Protein AF-A0A7H8PIR0-F1 (afdb_monomer_lite)

Radius of gyration: 50.1 Å; chains: 1; bounding box: 94×34×144 Å

Foldseek 3Di:
DDPVVVVVVVVVVVVVVVPDPQAFDWDDDPNDTDGHGDPVNVVVVVVCVVVCVCVVVVVVVVVVVVVVVVVVVVVVVVVVVVVVVVVVVVVVVVVVVVVVVVVVVVVVVVVVVVVVVVVVVVVVVVVVVVVVVCVVVVD

Secondary structure (DSSP, 8-state):
--HHHHHHHHHHHHHHGGGS--PPEEEEETTEEEEEPPHHHHHHHHHHHHTTTTHHHHHHHHHHHHHHHHHHHHHHHHHHHHHHHHHHHHHHHHHHHHHHHHHHHHHHHHHHHHHHHHHHHHHHHHHHHHHHHHHHHT-

Structure (mmCIF, N/CA/C/O backbone):
data_AF-A0A7H8PIR0-F1
#
_entry.id   AF-A0A7H8PIR0-F1
#
loop_
_atom_site.group_PDB
_atom_site.id
_atom_site.type_symbol
_atom_site.label_atom_id
_atom_site.label_alt_id
_atom_site.label_comp_id
_atom_site.label_asym_id
_atom_site.label_entity_id
_atom_site.label_seq_id
_atom_site.pdbx_PDB_ins_code
_atom_site.Cartn_x
_atom_site.Cartn_y
_atom_site.Cartn_z
_atom_site.occupancy
_atom_site.B_iso_or_equiv
_atom_site.auth_seq_id
_atom_site.auth_comp_id
_atom_site.auth_asym_id
_atom_site.auth_atom_id
_atom_site.pdbx_PDB_model_num
ATOM 1 N N . MET A 1 1 ? 44.779 31.344 -69.449 1.00 53.97 1 MET A N 1
ATOM 2 C CA . MET A 1 1 ? 44.069 30.361 -68.597 1.00 53.97 1 MET A CA 1
ATOM 3 C C . MET A 1 1 ? 43.382 29.351 -69.498 1.00 53.97 1 MET A C 1
ATOM 5 O O . MET A 1 1 ? 42.507 29.728 -70.268 1.00 53.97 1 MET A O 1
ATOM 9 N N . ASN A 1 2 ? 43.853 28.105 -69.486 1.00 63.38 2 ASN A N 1
ATOM 10 C CA . ASN A 1 2 ? 43.449 27.078 -70.448 1.00 63.38 2 ASN A CA 1
ATOM 11 C C . ASN A 1 2 ? 41.979 26.691 -70.249 1.00 63.38 2 ASN A C 1
ATOM 13 O O . ASN A 1 2 ? 41.551 26.473 -69.118 1.00 63.38 2 ASN A O 1
ATOM 17 N N . ARG A 1 3 ? 41.224 26.556 -71.348 1.00 68.88 3 ARG A N 1
ATOM 18 C CA . ARG A 1 3 ? 39.796 26.169 -71.351 1.00 68.88 3 ARG A CA 1
ATOM 19 C C . ARG A 1 3 ? 39.511 24.899 -70.530 1.00 68.88 3 ARG A C 1
ATOM 21 O O . ARG A 1 3 ? 38.439 24.776 -69.952 1.00 68.88 3 ARG A O 1
ATOM 28 N N . LEU A 1 4 ? 40.498 24.009 -70.415 1.00 76.06 4 LEU A N 1
ATOM 29 C CA . LEU A 1 4 ? 40.454 22.801 -69.585 1.00 76.06 4 LEU A CA 1
ATOM 30 C C . LEU A 1 4 ? 40.346 23.086 -68.080 1.00 76.06 4 LEU A C 1
ATOM 32 O O . LEU A 1 4 ? 39.629 22.380 -67.382 1.00 76.06 4 LEU A O 1
ATOM 36 N N . VAL A 1 5 ? 41.006 24.133 -67.579 1.00 78.50 5 VAL A N 1
ATOM 37 C CA . VAL A 1 5 ? 40.944 24.513 -66.156 1.00 78.50 5 VAL A CA 1
ATOM 38 C C . VAL A 1 5 ? 39.564 25.078 -65.822 1.00 78.50 5 VAL A C 1
ATOM 40 O O . VAL A 1 5 ? 38.997 24.742 -64.789 1.00 78.50 5 VAL A O 1
ATOM 43 N N . LEU A 1 6 ? 38.983 25.868 -66.731 1.00 77.75 6 LEU A N 1
ATOM 44 C CA . LEU A 1 6 ? 37.622 26.383 -66.576 1.00 77.75 6 LEU A CA 1
ATOM 45 C C . LEU A 1 6 ? 36.587 25.244 -66.585 1.00 77.75 6 LEU A C 1
ATOM 47 O O . LEU A 1 6 ? 35.684 25.240 -65.756 1.00 77.75 6 LEU A O 1
ATOM 51 N N . LEU A 1 7 ? 36.756 24.256 -67.474 1.00 76.56 7 LEU A N 1
ATOM 52 C CA . LEU A 1 7 ? 35.899 23.068 -67.542 1.00 76.56 7 LEU A CA 1
ATOM 53 C C . LEU A 1 7 ? 36.004 22.211 -66.269 1.00 76.56 7 LEU A C 1
ATOM 55 O O . LEU A 1 7 ? 34.987 21.762 -65.751 1.00 76.56 7 LEU A O 1
ATOM 59 N N . MET A 1 8 ? 37.217 22.021 -65.737 1.00 75.56 8 MET A N 1
ATOM 60 C CA . MET A 1 8 ? 37.439 21.307 -64.474 1.00 75.56 8 MET A CA 1
ATOM 61 C C . MET A 1 8 ? 36.767 22.009 -63.293 1.00 75.56 8 MET A C 1
ATOM 63 O O . MET A 1 8 ? 36.128 21.344 -62.486 1.00 75.56 8 MET A O 1
ATOM 67 N N . ILE A 1 9 ? 36.860 23.338 -63.205 1.00 76.12 9 ILE A N 1
ATOM 68 C CA . ILE A 1 9 ? 36.204 24.103 -62.137 1.00 76.12 9 ILE A CA 1
ATOM 69 C C . ILE A 1 9 ? 34.676 23.986 -62.253 1.00 76.12 9 ILE A C 1
ATOM 71 O O . ILE A 1 9 ? 34.021 23.734 -61.248 1.00 76.12 9 ILE A O 1
ATOM 75 N N . LEU A 1 10 ? 34.119 24.079 -63.467 1.00 72.06 10 LEU A N 1
ATOM 76 C CA . LEU A 1 10 ? 32.682 23.900 -63.732 1.00 72.06 10 LEU A CA 1
ATOM 77 C C . LEU A 1 10 ? 32.178 22.491 -63.388 1.00 72.06 10 LEU A C 1
ATOM 79 O O . LEU A 1 10 ? 31.084 22.332 -62.848 1.00 72.06 10 LEU A O 1
ATOM 83 N N . LEU A 1 11 ? 32.976 21.461 -63.670 1.00 67.38 11 LEU A N 1
ATOM 84 C CA . LEU A 1 11 ? 32.663 20.091 -63.267 1.00 67.38 11 LEU A CA 1
ATOM 85 C C . LEU A 1 11 ? 32.679 19.963 -61.740 1.00 67.38 11 LEU A C 1
ATOM 87 O O . LEU A 1 11 ? 31.721 19.456 -61.167 1.00 67.38 11 LEU A O 1
ATOM 91 N N . MET A 1 12 ? 33.704 20.490 -61.066 1.00 66.44 12 MET A N 1
ATOM 92 C CA . MET A 1 12 ? 33.821 20.417 -59.605 1.00 66.44 12 MET A CA 1
ATOM 93 C C . MET A 1 12 ? 32.695 21.168 -58.879 1.00 66.44 12 MET A C 1
ATOM 95 O O . MET A 1 12 ? 32.166 20.659 -57.894 1.00 66.44 12 MET A O 1
ATOM 99 N N . THR A 1 13 ? 32.250 22.326 -59.380 1.00 62.38 13 THR A N 1
ATOM 100 C CA . THR A 1 13 ? 31.100 23.046 -58.800 1.00 62.38 13 THR A CA 1
ATOM 101 C C . THR A 1 13 ? 29.767 22.325 -59.030 1.00 62.38 13 THR A C 1
ATOM 103 O O . THR A 1 13 ? 28.865 22.422 -58.195 1.00 62.38 13 THR A O 1
ATOM 106 N N . SER A 1 14 ? 29.655 21.544 -60.108 1.00 57.91 14 SER A N 1
ATOM 107 C CA . SER A 1 14 ? 28.485 20.697 -60.388 1.00 57.91 14 SER A CA 1
ATOM 108 C C . SER A 1 14 ? 28.412 19.473 -59.463 1.00 57.91 14 SER A C 1
ATOM 110 O O . SER A 1 14 ? 27.325 19.054 -59.085 1.00 57.91 14 SER A O 1
ATOM 112 N N . PHE A 1 15 ? 29.554 18.923 -59.034 1.00 54.19 15 PHE A N 1
ATOM 113 C CA . PHE A 1 15 ? 29.586 17.824 -58.056 1.00 54.19 15 PHE A CA 1
ATOM 114 C C . PHE A 1 15 ? 29.294 18.288 -56.621 1.00 54.19 15 PHE A C 1
ATOM 116 O O . PHE A 1 15 ? 28.677 17.553 -55.854 1.00 54.19 15 PHE A O 1
ATOM 123 N N . ILE A 1 16 ? 29.686 19.513 -56.256 1.00 55.25 16 ILE A N 1
ATOM 124 C CA . ILE A 1 16 ? 29.456 20.068 -54.908 1.00 55.25 16 ILE A CA 1
ATOM 125 C C . ILE A 1 16 ? 27.978 20.454 -54.694 1.00 55.25 16 ILE A C 1
ATOM 127 O O . ILE A 1 16 ? 27.475 20.384 -53.573 1.00 55.25 16 ILE A O 1
ATOM 131 N N . SER A 1 17 ? 27.252 20.802 -55.760 1.00 44.34 17 SER A N 1
ATOM 132 C CA . SER A 1 17 ? 25.842 21.224 -55.696 1.00 44.34 17 SER A CA 1
ATOM 133 C C . SER A 1 17 ? 24.837 20.072 -55.562 1.00 44.34 17 SER A C 1
ATOM 135 O O . SER A 1 17 ? 23.694 20.313 -55.187 1.00 44.34 17 SER A O 1
ATOM 137 N N . ILE A 1 18 ? 25.253 18.818 -55.771 1.00 53.41 18 ILE A N 1
ATOM 138 C CA . ILE A 1 18 ? 24.388 17.639 -55.576 1.00 53.41 18 ILE A CA 1
ATOM 139 C C . ILE A 1 18 ? 24.160 17.346 -54.078 1.00 53.41 18 ILE A C 1
ATOM 141 O O . ILE A 1 18 ? 23.169 16.724 -53.708 1.00 53.41 18 ILE A O 1
ATOM 145 N N . SER A 1 19 ? 25.030 17.841 -53.190 1.00 47.38 19 SER A N 1
ATOM 146 C CA . SER A 1 19 ? 25.012 17.492 -51.761 1.00 47.38 19 SER A CA 1
ATOM 147 C C . SER A 1 19 ? 24.268 18.486 -50.854 1.00 47.38 19 SER A C 1
ATOM 149 O O . SER A 1 19 ? 24.230 18.265 -49.643 1.00 47.38 19 SER A O 1
ATOM 151 N N . GLN A 1 20 ? 23.727 19.595 -51.374 1.00 47.56 20 GLN A N 1
ATOM 152 C CA . GLN A 1 20 ? 23.281 20.713 -50.522 1.00 47.56 20 GLN A CA 1
ATOM 153 C C . GLN A 1 20 ? 21.791 20.725 -50.143 1.00 47.56 20 GLN A C 1
ATOM 155 O O . GLN A 1 20 ? 21.433 21.470 -49.239 1.00 47.56 20 GLN A O 1
ATOM 160 N N . ASP A 1 21 ? 20.946 19.864 -50.718 1.00 55.00 21 ASP A N 1
ATOM 161 C CA . ASP A 1 21 ? 19.500 19.843 -50.429 1.00 55.00 21 ASP A CA 1
ATOM 162 C C . ASP A 1 21 ? 18.994 18.446 -50.031 1.00 55.00 21 ASP A C 1
ATOM 164 O O . ASP A 1 21 ? 18.048 17.895 -50.594 1.00 55.00 21 ASP A O 1
ATOM 168 N N . LEU A 1 22 ? 19.608 17.846 -49.006 1.00 56.47 22 LEU A N 1
ATOM 169 C CA . LEU A 1 22 ? 19.124 16.595 -48.404 1.00 56.47 22 LEU A CA 1
ATOM 170 C C . LEU A 1 22 ? 17.937 16.802 -47.437 1.00 56.47 22 LEU A C 1
ATOM 172 O O . LEU A 1 22 ? 17.764 16.049 -46.480 1.00 56.47 22 LEU A O 1
ATOM 176 N N . THR A 1 23 ? 17.094 17.807 -47.668 1.00 61.19 23 THR A N 1
ATOM 177 C CA . THR A 1 23 ? 15.870 17.989 -46.879 1.00 61.19 23 THR A CA 1
ATOM 178 C C . THR A 1 23 ? 14.747 17.115 -47.458 1.00 61.19 23 THR A C 1
ATOM 180 O O . THR A 1 23 ? 14.544 17.086 -48.676 1.00 61.19 23 THR A O 1
ATOM 183 N N . PRO A 1 24 ? 14.033 16.326 -46.633 1.00 64.25 24 PRO A N 1
ATOM 184 C CA . PRO A 1 24 ? 12.935 15.502 -47.124 1.00 64.25 24 PRO A CA 1
ATOM 185 C C . PRO A 1 24 ? 11.787 16.393 -47.602 1.00 64.25 24 PRO A C 1
ATOM 187 O O . PRO A 1 24 ? 11.409 17.356 -46.931 1.00 64.25 24 PRO A O 1
ATOM 190 N N . LYS A 1 25 ? 11.197 16.055 -48.752 1.00 72.81 25 LYS A N 1
ATOM 191 C CA . LYS A 1 25 ? 10.022 16.775 -49.256 1.00 72.81 25 LYS A CA 1
ATOM 192 C C . LYS A 1 25 ? 8.795 16.306 -48.485 1.00 72.81 25 LYS A C 1
ATOM 194 O O . LYS A 1 25 ? 8.456 15.126 -48.532 1.00 72.81 25 LYS A O 1
ATOM 199 N N . ILE A 1 26 ? 8.130 17.228 -47.800 1.00 74.75 26 ILE A N 1
ATOM 200 C CA . ILE A 1 26 ? 6.860 16.956 -47.126 1.00 74.75 26 ILE A CA 1
ATOM 201 C C . ILE A 1 26 ? 5.757 17.004 -48.185 1.00 74.75 26 ILE A C 1
ATOM 203 O O . ILE A 1 26 ? 5.629 18.000 -48.899 1.00 74.75 26 ILE A O 1
ATOM 207 N N . ARG A 1 27 ? 4.980 15.927 -48.313 1.00 74.38 27 ARG A N 1
ATOM 208 C CA . ARG A 1 27 ? 3.738 15.915 -49.094 1.00 74.38 27 ARG A CA 1
ATOM 209 C C . ARG A 1 27 ? 2.576 15.553 -48.196 1.00 74.38 27 ARG A C 1
ATOM 211 O O . ARG A 1 27 ? 2.673 14.612 -47.417 1.00 74.38 27 ARG A O 1
ATOM 218 N N . GLU A 1 28 ? 1.473 16.261 -48.352 1.00 74.31 28 GLU A N 1
ATOM 219 C CA . GLU A 1 28 ? 0.205 15.846 -47.768 1.00 74.31 28 GLU A CA 1
ATOM 220 C C . GLU A 1 28 ? -0.463 14.848 -48.712 1.00 74.31 28 GLU A C 1
ATOM 222 O O . GLU A 1 28 ? -0.673 15.131 -49.892 1.00 74.31 28 GLU A O 1
ATOM 227 N N . ILE A 1 29 ? -0.723 13.650 -48.199 1.00 77.44 29 ILE A N 1
ATOM 228 C CA . ILE A 1 29 ? -1.486 12.597 -48.870 1.00 77.44 29 ILE A CA 1
ATOM 229 C C . ILE A 1 29 ? -2.549 12.180 -47.858 1.00 77.44 29 ILE A C 1
ATOM 231 O O . ILE A 1 29 ? -2.201 11.845 -46.726 1.00 77.44 29 ILE A O 1
ATOM 235 N N . ASP A 1 30 ? -3.820 12.249 -48.252 1.00 73.31 30 ASP A N 1
ATOM 236 C CA . ASP A 1 30 ? -4.971 11.853 -47.430 1.00 73.31 30 ASP A CA 1
ATOM 237 C C . ASP A 1 30 ? -4.988 12.496 -46.028 1.00 73.31 30 ASP A C 1
ATOM 239 O O . ASP A 1 30 ? -5.113 11.806 -45.024 1.00 73.31 30 ASP A O 1
ATOM 243 N N . GLU A 1 31 ? -4.819 13.824 -45.954 1.00 75.19 31 GLU A N 1
ATOM 244 C CA . GLU A 1 31 ? -4.779 14.626 -44.708 1.00 75.19 31 GLU A CA 1
ATOM 245 C C . GLU A 1 31 ? -3.593 14.341 -43.761 1.00 75.19 31 GLU A C 1
ATOM 247 O O . GLU A 1 31 ? -3.476 14.971 -42.708 1.00 75.19 31 GLU A O 1
ATOM 252 N N . PHE A 1 32 ? -2.656 13.466 -44.142 1.00 66.25 32 PHE A N 1
ATOM 253 C CA . PHE A 1 32 ? -1.446 13.193 -43.366 1.00 66.25 32 PHE A CA 1
ATOM 254 C C . PHE A 1 32 ? -0.184 13.698 -44.071 1.00 66.25 32 PHE A C 1
ATOM 256 O O . PHE A 1 32 ? 0.030 13.494 -45.272 1.00 66.25 32 PHE A O 1
ATOM 263 N N . SER A 1 33 ? 0.703 14.330 -43.300 1.00 76.25 33 SER A N 1
ATOM 264 C CA . SER A 1 33 ? 2.009 14.778 -43.774 1.00 76.25 33 SER A CA 1
ATOM 265 C C . SER A 1 33 ? 2.983 13.600 -43.855 1.00 76.25 33 SER A C 1
ATOM 267 O O . SER A 1 33 ? 3.373 12.993 -42.859 1.00 76.25 33 SER A O 1
ATOM 269 N N . HIS A 1 34 ? 3.392 13.272 -45.076 1.00 75.88 34 HIS A N 1
ATOM 270 C CA . HIS A 1 34 ? 4.332 12.203 -45.370 1.00 75.88 34 HIS A CA 1
ATOM 271 C C . HIS A 1 34 ? 5.689 12.787 -45.764 1.00 75.88 34 HIS A C 1
ATOM 273 O O . HIS A 1 34 ? 5.793 13.651 -46.640 1.00 75.88 34 HIS A O 1
ATOM 279 N N . TYR A 1 35 ? 6.751 12.278 -45.141 1.00 76.56 35 TYR A N 1
ATOM 280 C CA . TYR A 1 35 ? 8.123 12.596 -45.523 1.00 76.56 35 TYR A CA 1
ATOM 281 C C . TYR A 1 35 ? 8.534 11.715 -46.702 1.00 76.56 35 TYR A C 1
ATOM 283 O O . TYR A 1 35 ? 8.727 10.507 -46.559 1.00 76.56 35 TYR A O 1
ATOM 291 N N . CYS A 1 36 ? 8.654 12.313 -47.885 1.00 77.75 36 CYS A N 1
ATOM 292 C CA . CYS A 1 36 ? 9.118 11.619 -49.077 1.00 77.75 36 CYS A CA 1
ATOM 293 C C . CYS A 1 36 ? 10.638 11.753 -49.207 1.00 77.75 36 CYS A C 1
ATOM 295 O O . CYS A 1 36 ? 11.163 12.861 -49.349 1.00 77.75 36 CYS A O 1
ATOM 297 N N . PHE A 1 37 ? 11.320 10.611 -49.224 1.00 77.50 37 PHE A N 1
ATOM 298 C CA . PHE A 1 37 ? 12.762 10.518 -49.429 1.00 77.50 37 PHE A CA 1
ATOM 299 C C . PHE A 1 37 ? 13.075 10.129 -50.877 1.00 77.50 37 PHE A C 1
ATOM 301 O O . PHE A 1 37 ? 12.340 9.360 -51.501 1.00 77.50 37 PHE A O 1
ATOM 308 N N . THR A 1 38 ? 14.168 10.652 -51.428 1.00 81.19 38 THR A N 1
ATOM 309 C CA . THR A 1 38 ? 14.733 10.145 -52.683 1.00 81.19 38 THR A CA 1
ATOM 310 C C . THR A 1 38 ? 15.376 8.775 -52.457 1.00 81.19 38 THR A C 1
ATOM 312 O O . THR A 1 38 ? 15.753 8.425 -51.340 1.00 81.19 38 THR A O 1
ATOM 315 N N . ILE A 1 39 ? 15.549 7.991 -53.527 1.00 78.62 39 ILE A N 1
ATOM 316 C CA . ILE A 1 39 ? 16.168 6.653 -53.454 1.00 78.62 39 ILE A CA 1
ATOM 317 C C . ILE A 1 39 ? 17.568 6.715 -52.819 1.00 78.62 39 ILE A C 1
ATOM 319 O O . ILE A 1 39 ? 17.958 5.814 -52.077 1.00 78.62 39 ILE A O 1
ATOM 323 N N . GLU A 1 40 ? 18.321 7.781 -53.085 1.00 76.44 40 GLU A N 1
ATOM 324 C CA . GLU A 1 40 ? 19.652 7.997 -52.514 1.00 76.44 40 GLU A CA 1
ATOM 325 C C . GLU A 1 40 ? 19.586 8.277 -51.008 1.00 76.44 40 GLU A C 1
ATOM 327 O O . GLU A 1 40 ? 20.306 7.630 -50.247 1.00 76.44 40 GLU A O 1
ATOM 332 N N . GLN A 1 41 ? 18.651 9.129 -50.568 1.00 76.62 41 GLN A N 1
ATOM 333 C CA . GLN A 1 41 ? 18.389 9.382 -49.147 1.00 76.62 41 GLN A CA 1
ATOM 334 C C . GLN A 1 41 ? 17.961 8.104 -48.420 1.00 76.62 41 GLN A C 1
ATOM 336 O O . GLN A 1 41 ? 18.490 7.784 -47.358 1.00 76.62 41 GLN A O 1
ATOM 341 N N . SER A 1 42 ? 17.045 7.325 -49.003 1.00 78.88 42 SER A N 1
ATOM 342 C CA . SER A 1 42 ? 16.608 6.050 -48.426 1.00 78.88 42 SER A CA 1
ATOM 343 C C . SER A 1 42 ? 17.754 5.045 -48.314 1.00 78.88 42 SER A C 1
ATOM 345 O O . SER A 1 42 ? 17.849 4.338 -47.315 1.00 78.88 42 SER A O 1
ATOM 347 N N . ARG A 1 43 ? 18.654 4.995 -49.305 1.00 79.94 43 ARG A N 1
ATOM 348 C CA . ARG A 1 43 ? 19.831 4.117 -49.284 1.00 79.94 43 ARG A CA 1
ATOM 349 C C . ARG A 1 43 ? 20.831 4.531 -48.205 1.00 79.94 43 ARG A C 1
ATOM 351 O O . ARG A 1 43 ? 21.421 3.664 -47.567 1.00 79.94 43 ARG A O 1
ATOM 358 N N . GLU A 1 44 ? 21.035 5.827 -47.997 1.00 79.62 44 GLU A N 1
ATOM 359 C CA . GLU A 1 44 ? 21.898 6.329 -46.927 1.00 79.62 44 GLU A CA 1
ATOM 360 C C . GLU A 1 44 ? 21.300 6.038 -45.548 1.00 79.62 44 GLU A C 1
ATOM 362 O O . GLU A 1 44 ? 21.977 5.469 -44.696 1.00 79.62 44 GLU A O 1
ATOM 367 N N . ILE A 1 45 ? 20.008 6.309 -45.356 1.00 76.62 45 ILE A N 1
ATOM 368 C CA . ILE A 1 45 ? 19.286 5.990 -44.118 1.00 76.62 45 ILE A CA 1
ATOM 369 C C . ILE A 1 45 ? 19.343 4.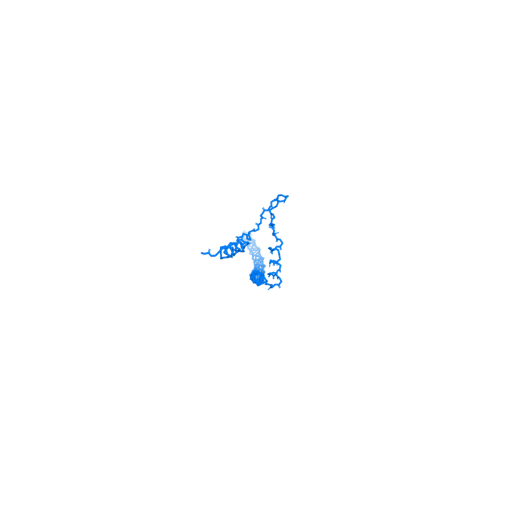484 -43.823 1.00 76.62 45 ILE A C 1
ATOM 371 O O . ILE A 1 45 ? 19.639 4.102 -42.692 1.00 76.62 45 ILE A O 1
ATOM 375 N N . ALA A 1 46 ? 19.139 3.626 -44.828 1.00 77.25 46 ALA A N 1
ATOM 376 C CA . ALA A 1 46 ? 19.245 2.174 -44.681 1.00 77.25 46 ALA A CA 1
ATOM 377 C C . ALA A 1 46 ? 20.654 1.737 -44.250 1.00 77.25 46 ALA A C 1
ATOM 379 O O . ALA A 1 46 ? 20.782 0.960 -43.309 1.00 77.25 46 ALA A O 1
ATOM 380 N N . LYS A 1 47 ? 21.713 2.302 -44.847 1.00 78.56 47 LYS A N 1
ATOM 381 C CA . LYS A 1 47 ? 23.097 2.050 -44.407 1.00 78.56 47 LYS A CA 1
ATOM 382 C C . LYS A 1 47 ? 23.331 2.499 -42.965 1.00 78.56 47 LYS A C 1
ATOM 384 O O . LYS A 1 47 ? 23.991 1.800 -42.208 1.00 78.56 47 LYS A O 1
ATOM 389 N N . LEU A 1 48 ? 22.805 3.658 -42.569 1.00 72.56 48 LEU A N 1
ATOM 390 C CA . LEU A 1 48 ? 22.939 4.163 -41.198 1.00 72.56 48 LEU A CA 1
ATOM 391 C C . LEU A 1 48 ? 22.180 3.296 -40.178 1.00 72.56 48 LEU A C 1
ATOM 393 O O . LEU A 1 48 ? 22.646 3.140 -39.048 1.00 72.56 48 LEU A O 1
ATOM 397 N N . LEU A 1 49 ? 21.042 2.723 -40.580 1.00 73.81 49 LEU A N 1
ATOM 398 C CA . LEU A 1 49 ? 20.280 1.732 -39.814 1.00 73.81 49 LEU A CA 1
ATOM 399 C C . LEU A 1 49 ? 21.034 0.401 -39.691 1.00 73.81 49 LEU A C 1
ATOM 401 O O . LEU A 1 49 ? 21.161 -0.110 -38.583 1.00 73.81 49 LEU A O 1
ATOM 405 N N . GLU A 1 50 ? 21.584 -0.125 -40.789 1.00 69.94 50 GLU A N 1
ATOM 406 C CA . GLU A 1 50 ? 22.407 -1.347 -40.796 1.00 69.94 50 GLU A CA 1
ATOM 407 C C . GLU A 1 50 ? 23.676 -1.197 -39.945 1.00 69.94 50 GLU A C 1
ATOM 409 O O . GLU A 1 50 ? 24.055 -2.116 -39.223 1.00 69.94 50 GLU A O 1
ATOM 414 N N . LEU A 1 51 ? 24.298 -0.015 -39.966 1.00 70.69 51 LEU A N 1
ATOM 415 C CA . LEU A 1 51 ? 25.444 0.334 -39.118 1.00 70.69 51 LEU A CA 1
ATOM 416 C C . LEU A 1 51 ? 25.058 0.584 -37.650 1.00 70.69 51 LEU A C 1
ATOM 418 O O . LEU A 1 51 ? 25.925 0.888 -36.833 1.00 70.69 51 LEU A O 1
ATOM 422 N N . GLY A 1 52 ? 23.772 0.492 -37.302 1.00 67.38 52 GLY A N 1
ATOM 423 C CA . GLY A 1 52 ? 23.287 0.610 -35.930 1.00 67.38 52 GLY A CA 1
ATOM 424 C C . GLY A 1 52 ? 23.425 2.007 -35.323 1.00 67.38 52 GLY A C 1
ATOM 425 O O . GLY A 1 52 ? 23.297 2.151 -34.111 1.00 67.38 52 GLY A O 1
ATOM 426 N N . LYS A 1 53 ? 23.638 3.056 -36.130 1.00 68.00 53 LYS A N 1
ATOM 427 C CA . LYS A 1 53 ? 23.927 4.421 -35.647 1.00 68.00 53 LYS A CA 1
ATOM 428 C C . LYS A 1 53 ? 22.832 4.997 -34.737 1.00 68.00 53 LYS A C 1
ATOM 430 O O . LYS A 1 53 ? 23.103 5.866 -33.913 1.00 68.00 53 LYS A O 1
ATOM 435 N N . TYR A 1 54 ? 21.598 4.514 -34.874 1.00 67.81 54 TYR A N 1
ATOM 436 C CA . TYR A 1 54 ? 20.457 4.931 -34.052 1.00 67.81 54 TYR A CA 1
ATOM 437 C C . TYR A 1 54 ? 20.133 3.962 -32.904 1.00 67.81 54 TYR A C 1
ATOM 439 O O . TYR A 1 54 ? 19.326 4.304 -32.037 1.00 67.81 54 TYR A O 1
ATOM 447 N N . ASN A 1 55 ? 20.781 2.793 -32.851 1.00 76.38 55 ASN A N 1
ATOM 448 C CA . ASN A 1 55 ? 20.549 1.798 -31.804 1.00 76.38 55 ASN A CA 1
ATOM 449 C C . ASN A 1 55 ? 20.976 2.327 -30.436 1.00 76.38 55 ASN A C 1
ATOM 451 O O . ASN A 1 55 ? 20.251 2.125 -29.471 1.00 76.38 55 ASN A O 1
ATOM 455 N N . ASP A 1 56 ? 22.072 3.080 -30.348 1.00 78.88 56 ASP A N 1
ATOM 456 C CA . ASP A 1 56 ? 22.534 3.648 -29.074 1.00 78.88 56 ASP A CA 1
ATOM 457 C C . ASP A 1 56 ? 21.535 4.659 -28.497 1.00 78.88 56 ASP A C 1
ATOM 459 O O . ASP A 1 56 ? 21.264 4.671 -27.295 1.00 78.88 56 ASP A O 1
ATOM 463 N N . SER A 1 57 ? 20.930 5.484 -29.359 1.00 79.31 57 SER A N 1
ATOM 464 C CA . SER A 1 57 ? 19.891 6.436 -28.952 1.00 79.31 57 SER A CA 1
ATOM 465 C C . SER A 1 57 ? 18.629 5.713 -28.476 1.00 79.31 57 SER A C 1
ATOM 467 O O . SER A 1 57 ? 18.076 6.053 -27.426 1.00 79.31 57 SER A O 1
ATOM 469 N N . LEU A 1 58 ? 18.219 4.669 -29.204 1.00 83.56 58 LEU A N 1
ATOM 470 C CA . LEU A 1 58 ? 17.094 3.815 -28.839 1.00 83.56 58 LEU A CA 1
ATOM 471 C C . LEU A 1 58 ? 17.348 3.123 -27.490 1.00 83.56 58 LEU A C 1
ATOM 473 O O . LEU A 1 58 ? 16.536 3.235 -26.576 1.00 83.56 58 LEU A O 1
ATOM 477 N N . VAL A 1 59 ? 18.502 2.473 -27.332 1.00 87.62 59 VAL A N 1
ATOM 478 C CA . VAL A 1 59 ? 18.914 1.779 -26.105 1.00 87.62 59 VAL A CA 1
ATOM 479 C C . VAL A 1 59 ? 18.970 2.744 -24.925 1.00 87.62 59 VAL A C 1
ATOM 481 O O . VAL A 1 59 ? 18.466 2.419 -23.850 1.00 87.62 59 VAL A O 1
ATOM 484 N N . ASN A 1 60 ? 19.513 3.949 -25.110 1.00 87.75 60 ASN A N 1
ATOM 485 C CA . ASN A 1 60 ? 19.556 4.955 -24.053 1.00 87.75 60 ASN A CA 1
ATOM 486 C C . ASN A 1 60 ? 18.144 5.406 -23.640 1.00 87.75 60 ASN A C 1
ATOM 488 O O . ASN A 1 60 ? 17.833 5.461 -22.451 1.00 87.75 60 ASN A O 1
ATOM 492 N N . SER A 1 61 ? 17.262 5.662 -24.611 1.00 89.31 61 SER A N 1
ATOM 493 C CA . SER A 1 61 ? 15.862 6.021 -24.350 1.00 89.31 61 SER A CA 1
ATOM 494 C C . SER A 1 61 ? 15.119 4.914 -23.593 1.00 89.31 61 SER A C 1
ATOM 496 O O . SER A 1 61 ? 14.475 5.171 -22.571 1.00 89.31 61 SER A O 1
ATOM 498 N N . LEU A 1 62 ? 15.266 3.658 -24.027 1.00 93.00 62 LEU A N 1
ATOM 499 C CA . LEU A 1 62 ? 14.661 2.509 -23.354 1.00 93.00 62 LEU A CA 1
ATOM 500 C C . LEU A 1 62 ? 15.230 2.316 -21.943 1.00 93.00 62 LEU A C 1
ATOM 502 O O . LEU A 1 62 ? 14.463 2.111 -21.007 1.00 93.00 62 LEU A O 1
ATOM 506 N N . SER A 1 63 ? 16.545 2.453 -21.761 1.00 94.56 63 SER A N 1
ATOM 507 C CA . SER A 1 63 ? 17.202 2.360 -20.451 1.00 94.56 63 SER A CA 1
ATOM 508 C C . SER A 1 63 ? 16.700 3.431 -19.478 1.00 94.56 63 SER A C 1
ATOM 510 O O . SER A 1 63 ? 16.398 3.138 -18.318 1.00 94.56 63 SER A O 1
ATOM 512 N N . LEU A 1 64 ? 16.527 4.671 -19.949 1.00 95.88 64 LEU A N 1
ATOM 513 C CA . LEU A 1 64 ? 15.932 5.747 -19.155 1.00 95.88 64 LEU A CA 1
ATOM 514 C C . LEU A 1 64 ? 14.487 5.430 -18.757 1.00 95.88 64 LEU A C 1
ATOM 516 O O . LEU A 1 64 ? 14.106 5.663 -17.608 1.00 95.88 64 LEU A O 1
ATOM 520 N N . ASN A 1 65 ? 13.690 4.878 -19.671 1.00 96.56 65 ASN A N 1
ATOM 521 C CA . ASN A 1 65 ? 12.309 4.501 -19.377 1.00 96.56 65 ASN A CA 1
ATOM 522 C C . ASN A 1 65 ? 12.227 3.343 -18.377 1.00 96.56 65 ASN A C 1
ATOM 524 O O . ASN A 1 65 ? 11.435 3.424 -17.442 1.00 96.56 65 ASN A O 1
ATOM 528 N N . ILE A 1 66 ? 13.089 2.328 -18.491 1.00 97.44 66 ILE A N 1
ATOM 529 C CA . ILE A 1 66 ? 13.185 1.239 -17.507 1.00 97.44 66 ILE A CA 1
ATOM 530 C C . ILE A 1 66 ? 13.487 1.807 -16.117 1.00 97.44 66 ILE A C 1
ATOM 532 O O . ILE A 1 66 ? 12.748 1.538 -15.173 1.00 97.44 66 ILE A O 1
ATOM 536 N N . LYS A 1 67 ? 14.495 2.682 -15.993 1.00 97.31 67 LYS A N 1
ATOM 537 C CA . LYS A 1 67 ? 14.833 3.328 -14.712 1.00 97.31 67 LYS A CA 1
ATOM 538 C C . LYS A 1 67 ? 13.669 4.136 -14.134 1.00 97.31 67 LYS A C 1
ATOM 540 O O . LYS A 1 67 ? 13.449 4.125 -12.923 1.00 97.31 67 LYS A O 1
ATOM 545 N N . ARG A 1 68 ? 12.912 4.839 -14.983 1.00 97.00 68 ARG A N 1
ATOM 546 C CA . ARG A 1 68 ? 11.709 5.575 -14.563 1.00 97.00 68 ARG A CA 1
ATOM 547 C C . ARG A 1 68 ? 10.634 4.627 -14.044 1.00 97.00 68 ARG A C 1
ATOM 549 O O . ARG A 1 68 ? 10.074 4.894 -12.984 1.00 97.00 68 ARG A O 1
ATOM 556 N N . PHE A 1 69 ? 10.373 3.527 -14.745 1.00 98.00 69 PHE A N 1
ATOM 557 C CA . PHE A 1 69 ? 9.395 2.538 -14.303 1.00 98.00 69 PHE A CA 1
ATOM 558 C C . PHE A 1 69 ? 9.807 1.870 -12.996 1.00 98.00 69 PHE A C 1
ATOM 560 O O . PHE A 1 69 ? 8.985 1.782 -12.090 1.00 98.00 69 PHE A O 1
ATOM 567 N N . GLU A 1 70 ? 11.077 1.501 -12.835 1.00 97.88 70 GLU A N 1
ATOM 568 C CA . GLU A 1 70 ? 11.579 0.973 -11.565 1.00 97.88 70 GLU A CA 1
ATOM 569 C C . GLU A 1 70 ? 11.373 1.952 -10.406 1.00 97.88 70 GLU A C 1
ATOM 571 O O . GLU A 1 70 ? 10.958 1.547 -9.321 1.00 97.88 70 GLU A O 1
ATOM 576 N N . LEU A 1 71 ? 11.647 3.242 -10.617 1.00 97.62 71 LEU A N 1
ATOM 577 C CA . LEU A 1 71 ? 11.461 4.261 -9.587 1.00 97.62 71 LEU A CA 1
ATOM 578 C C . LEU A 1 71 ? 9.984 4.419 -9.209 1.00 97.62 71 LEU A C 1
ATOM 580 O O . LEU A 1 71 ? 9.657 4.530 -8.027 1.00 97.62 71 LEU A O 1
ATOM 584 N N . VAL A 1 72 ? 9.089 4.397 -10.199 1.00 97.75 72 VAL A N 1
ATOM 585 C CA . VAL A 1 72 ? 7.639 4.445 -9.969 1.00 97.75 72 VAL A CA 1
ATOM 586 C C . VAL A 1 72 ? 7.168 3.210 -9.201 1.00 97.75 72 VAL A C 1
ATOM 588 O O . VAL A 1 72 ? 6.425 3.362 -8.231 1.00 97.75 72 VAL A O 1
ATOM 591 N N . THR A 1 73 ? 7.637 2.015 -9.566 1.00 97.56 73 THR A N 1
ATOM 592 C CA . THR A 1 73 ? 7.313 0.772 -8.854 1.00 97.56 73 THR A CA 1
ATOM 593 C C . THR A 1 73 ? 7.790 0.826 -7.406 1.00 97.56 73 THR A C 1
ATOM 595 O O . THR A 1 73 ? 6.980 0.649 -6.503 1.00 97.56 73 THR A O 1
ATOM 598 N N . ARG A 1 74 ? 9.049 1.206 -7.152 1.00 97.31 74 ARG A N 1
ATOM 599 C CA . ARG A 1 74 ? 9.572 1.336 -5.778 1.00 97.31 74 ARG A CA 1
ATOM 600 C C . ARG A 1 74 ? 8.767 2.328 -4.938 1.00 97.31 74 ARG A C 1
ATOM 602 O O . ARG A 1 74 ? 8.495 2.079 -3.766 1.00 97.31 74 ARG A O 1
ATOM 609 N N . LYS A 1 75 ? 8.364 3.460 -5.528 1.00 97.81 75 LYS A N 1
ATOM 610 C CA . LYS A 1 75 ? 7.525 4.449 -4.840 1.00 97.81 75 LYS A CA 1
ATOM 611 C C . LYS A 1 75 ? 6.145 3.879 -4.514 1.00 97.81 75 LYS A C 1
ATOM 613 O O . LYS A 1 75 ? 5.646 4.100 -3.414 1.00 97.81 75 LYS A O 1
ATOM 618 N N . LYS A 1 76 ? 5.539 3.146 -5.450 1.00 97.88 76 LYS A N 1
ATOM 619 C CA . LYS A 1 76 ? 4.259 2.467 -5.238 1.00 97.88 76 LYS A CA 1
ATOM 620 C C . LYS A 1 76 ? 4.359 1.457 -4.093 1.00 97.88 76 LYS A C 1
ATOM 622 O O . LYS A 1 76 ? 3.516 1.494 -3.203 1.00 97.88 76 LYS A O 1
ATOM 627 N N . ASP A 1 77 ? 5.398 0.629 -4.072 1.00 97.19 77 ASP A N 1
ATOM 628 C CA . ASP A 1 77 ? 5.592 -0.387 -3.031 1.00 97.19 77 ASP A CA 1
ATOM 629 C C . ASP A 1 77 ? 5.778 0.246 -1.646 1.00 97.19 77 ASP A C 1
ATOM 631 O O . ASP A 1 77 ? 5.183 -0.202 -0.668 1.00 97.19 77 ASP A O 1
ATOM 635 N N . SER A 1 78 ? 6.520 1.356 -1.562 1.00 96.94 78 SER A N 1
ATOM 636 C CA . SER A 1 78 ? 6.662 2.120 -0.317 1.00 96.94 78 SER A CA 1
ATOM 637 C C . SER A 1 78 ? 5.331 2.686 0.185 1.00 96.94 78 SER A C 1
ATOM 639 O O . SER A 1 78 ? 5.065 2.634 1.385 1.00 96.94 78 SER A O 1
ATOM 641 N N . ILE A 1 79 ? 4.487 3.206 -0.712 1.00 97.62 79 ILE A N 1
ATOM 642 C CA . ILE A 1 79 ? 3.154 3.709 -0.349 1.00 97.62 79 ILE A CA 1
ATOM 643 C C . ILE A 1 79 ? 2.272 2.564 0.153 1.00 97.62 79 ILE A C 1
ATOM 645 O O . ILE A 1 79 ? 1.597 2.729 1.164 1.00 97.62 79 ILE A O 1
ATOM 649 N N . ILE A 1 80 ? 2.302 1.410 -0.518 1.00 97.94 80 ILE A N 1
ATOM 650 C CA . ILE A 1 80 ? 1.539 0.225 -0.106 1.00 97.94 80 ILE A CA 1
ATOM 651 C C . ILE A 1 80 ? 1.980 -0.236 1.284 1.00 97.94 80 ILE A C 1
ATOM 653 O O . ILE A 1 80 ? 1.127 -0.459 2.136 1.00 97.94 80 ILE A O 1
ATOM 657 N N . SER A 1 81 ? 3.290 -0.323 1.535 1.00 97.62 81 SER A N 1
ATOM 658 C CA . SER A 1 81 ? 3.822 -0.682 2.855 1.00 97.62 81 SER A CA 1
ATOM 659 C C . SER A 1 81 ? 3.325 0.281 3.930 1.00 97.62 81 SER A C 1
ATOM 661 O O . SER A 1 81 ? 2.771 -0.151 4.933 1.00 97.62 81 SER A O 1
ATOM 663 N N . PHE A 1 82 ? 3.437 1.589 3.688 1.00 97.88 82 PHE A N 1
ATOM 664 C CA . PHE A 1 82 ? 2.977 2.604 4.631 1.00 97.88 82 PHE A CA 1
ATOM 665 C C . PHE A 1 82 ? 1.469 2.509 4.909 1.00 97.88 82 PHE A C 1
ATOM 667 O O . PHE A 1 82 ? 1.033 2.629 6.052 1.00 97.88 82 PHE A O 1
ATOM 674 N N . GLN A 1 83 ? 0.656 2.280 3.876 1.00 97.69 83 GLN A N 1
ATOM 675 C CA . GLN A 1 83 ? -0.788 2.099 4.032 1.00 97.69 83 GLN A CA 1
ATOM 676 C C . GLN A 1 83 ? -1.133 0.807 4.781 1.00 97.69 83 GLN A C 1
ATOM 678 O O . GLN A 1 83 ? -2.071 0.807 5.575 1.00 97.69 83 GLN A O 1
ATOM 683 N N . SER A 1 84 ? -0.373 -0.268 4.564 1.00 97.75 84 SER A N 1
ATOM 684 C CA . SER A 1 84 ? -0.516 -1.518 5.314 1.00 97.75 84 SER A CA 1
ATOM 685 C C . SER A 1 84 ? -0.259 -1.289 6.802 1.00 97.75 84 SER A C 1
ATOM 687 O O . SER A 1 84 ? -1.099 -1.639 7.625 1.00 97.75 84 SER A O 1
ATOM 689 N N . ASP A 1 85 ? 0.830 -0.595 7.141 1.00 97.38 85 ASP A N 1
ATOM 690 C CA . ASP A 1 85 ? 1.155 -0.261 8.530 1.00 97.38 85 ASP A CA 1
ATOM 691 C C . ASP A 1 85 ? 0.053 0.601 9.173 1.00 97.38 85 ASP A C 1
ATOM 693 O O . ASP A 1 85 ? -0.291 0.437 10.346 1.00 97.38 85 ASP A O 1
ATOM 697 N N . GLN A 1 86 ? -0.542 1.534 8.421 1.00 97.81 86 GLN A N 1
ATOM 698 C CA . GLN A 1 86 ? -1.680 2.322 8.906 1.00 97.81 86 GLN A CA 1
ATOM 699 C C . GLN A 1 86 ? -2.918 1.461 9.170 1.00 97.81 86 GLN A C 1
ATOM 701 O O . GLN A 1 86 ? -3.579 1.651 10.191 1.00 97.81 86 GLN A O 1
ATOM 706 N N . LEU A 1 87 ? -3.234 0.516 8.283 1.00 97.75 87 LEU A N 1
ATOM 707 C CA . LEU A 1 87 ? -4.357 -0.403 8.466 1.00 97.75 87 LEU A CA 1
ATOM 708 C C . LEU A 1 87 ? -4.173 -1.285 9.702 1.00 97.75 87 LEU A C 1
ATOM 710 O O . LEU A 1 87 ? -5.119 -1.440 10.477 1.00 97.75 87 LEU A O 1
ATOM 714 N N . ASP A 1 88 ? -2.963 -1.789 9.933 1.00 97.38 88 ASP A N 1
ATOM 715 C CA . ASP A 1 88 ? -2.647 -2.575 11.126 1.00 97.38 88 ASP A CA 1
ATOM 716 C C . ASP A 1 88 ? -2.835 -1.745 12.401 1.00 97.38 88 ASP A C 1
ATOM 718 O O . ASP A 1 88 ? -3.471 -2.19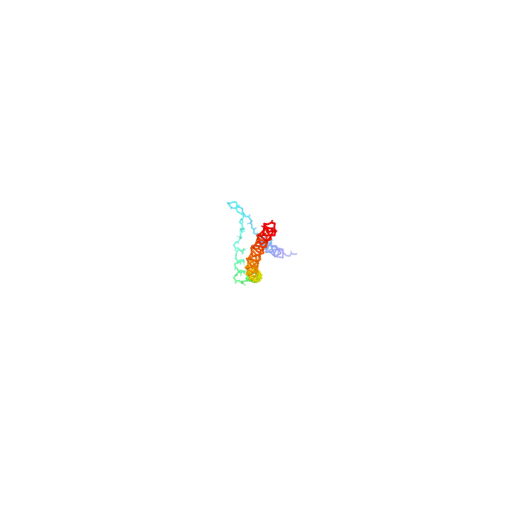0 13.362 1.00 97.38 88 ASP A O 1
ATOM 722 N N . ASN A 1 89 ? -2.382 -0.489 12.390 1.00 97.44 89 ASN A N 1
ATOM 723 C CA . ASN A 1 89 ? -2.604 0.436 13.499 1.00 97.44 89 ASN A CA 1
ATOM 724 C C . ASN A 1 89 ? -4.097 0.708 13.747 1.00 97.44 89 ASN A C 1
ATOM 726 O O . ASN A 1 89 ? -4.540 0.686 14.899 1.00 97.44 89 ASN A O 1
ATOM 730 N N . TYR A 1 90 ? -4.892 0.923 12.695 1.00 97.12 90 TYR A N 1
ATOM 731 C CA . TYR A 1 90 ? -6.339 1.102 12.837 1.00 97.12 90 TYR A CA 1
ATOM 732 C C . TYR A 1 90 ? -7.025 -0.157 13.373 1.00 97.12 90 TYR A C 1
ATOM 734 O O . TYR A 1 90 ? -7.893 -0.053 14.238 1.00 97.12 90 TYR A O 1
ATOM 742 N N . SER A 1 91 ? -6.606 -1.343 12.931 1.00 97.50 91 SER A N 1
ATOM 743 C CA . SER A 1 91 ? -7.113 -2.626 13.433 1.00 97.50 91 SER A CA 1
ATOM 744 C C . SER A 1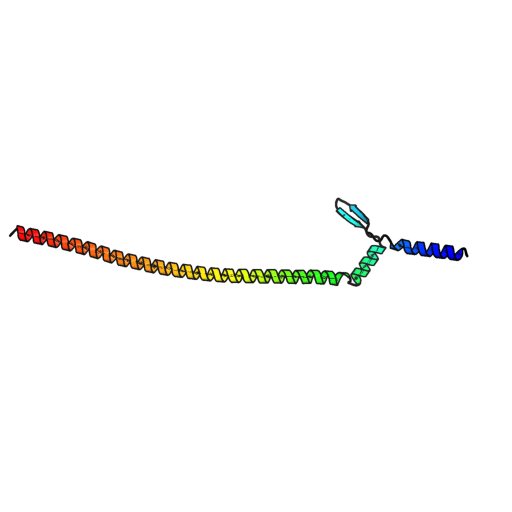 91 ? -6.868 -2.790 14.939 1.00 97.50 91 SER A C 1
ATOM 746 O O . SER A 1 91 ? -7.777 -3.131 15.708 1.00 97.50 91 SER A O 1
ATOM 748 N N . ILE A 1 92 ? -5.661 -2.446 15.400 1.00 97.38 92 ILE A N 1
ATOM 749 C CA . ILE A 1 92 ? -5.319 -2.433 16.828 1.00 97.38 92 ILE A CA 1
ATOM 750 C C . ILE A 1 92 ? -6.169 -1.402 17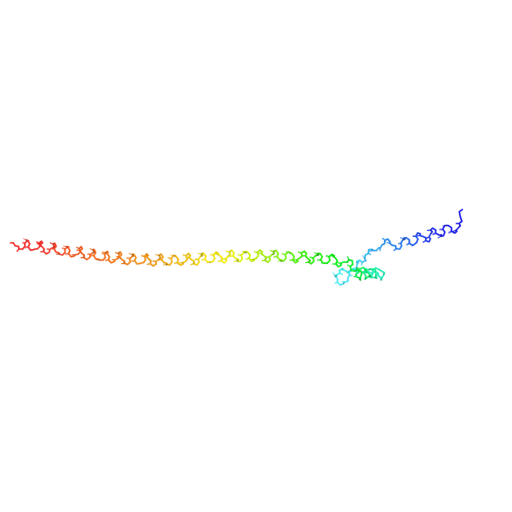.581 1.00 97.38 92 ILE A C 1
ATOM 752 O O . ILE A 1 92 ? -6.684 -1.694 18.662 1.00 97.38 92 ILE A O 1
ATOM 756 N N . GLN A 1 93 ? -6.354 -0.203 17.023 1.00 97.44 93 GLN A N 1
ATOM 757 C CA . GLN A 1 93 ? -7.164 0.843 17.648 1.00 97.44 93 GLN A CA 1
ATOM 758 C C . GLN A 1 93 ? -8.626 0.414 17.818 1.00 97.44 93 GLN A C 1
ATOM 760 O O . GLN A 1 93 ? -9.191 0.609 18.894 1.00 97.44 93 GLN A O 1
ATOM 765 N N . VAL A 1 94 ? -9.224 -0.202 16.796 1.00 97.62 94 VAL A N 1
ATOM 766 C CA . VAL A 1 94 ? -10.587 -0.751 16.864 1.00 97.62 94 VAL A CA 1
ATOM 767 C C . VAL A 1 94 ? -10.673 -1.810 17.960 1.00 97.62 94 VAL A C 1
ATOM 769 O O . VAL A 1 94 ? -11.513 -1.696 18.848 1.00 97.62 94 VAL A O 1
ATOM 772 N N . THR A 1 95 ? -9.731 -2.754 17.991 1.00 97.44 95 THR A N 1
ATOM 773 C CA . THR A 1 95 ? -9.683 -3.803 19.022 1.00 97.44 95 THR A CA 1
ATOM 774 C C . THR A 1 95 ? -9.582 -3.220 20.440 1.00 97.44 95 THR A C 1
ATOM 776 O O . THR A 1 95 ? -10.246 -3.680 21.374 1.00 97.44 95 THR A O 1
ATOM 779 N N . ASN A 1 96 ? -8.773 -2.173 20.626 1.00 97.19 96 ASN A N 1
ATOM 780 C CA . ASN A 1 96 ? -8.641 -1.480 21.909 1.00 97.19 96 ASN A CA 1
ATOM 781 C C . ASN A 1 96 ? -9.920 -0.729 22.304 1.00 97.19 96 ASN A C 1
ATOM 783 O O . ASN A 1 96 ? -10.301 -0.728 23.481 1.00 97.19 96 ASN A O 1
ATOM 787 N N . ASN A 1 97 ? -10.590 -0.105 21.336 1.00 97.06 97 ASN A N 1
ATOM 788 C CA . ASN A 1 97 ? -11.863 0.571 21.556 1.00 97.06 97 ASN A CA 1
ATOM 789 C C . ASN A 1 97 ? -12.946 -0.433 21.957 1.00 97.06 97 ASN A C 1
ATOM 791 O O . ASN A 1 97 ? -13.614 -0.211 22.964 1.00 97.06 97 ASN A O 1
ATOM 795 N N . ASP A 1 98 ? -13.051 -1.566 21.266 1.00 97.62 98 ASP A N 1
ATOM 796 C CA . ASP A 1 98 ? -14.005 -2.630 21.594 1.00 97.62 98 ASP A CA 1
ATOM 797 C C . ASP A 1 98 ? -13.775 -3.166 23.009 1.00 97.62 98 ASP A C 1
ATOM 799 O O . ASP A 1 98 ? -14.707 -3.282 23.811 1.00 97.62 98 ASP A O 1
ATOM 803 N N . ARG A 1 99 ? -12.510 -3.401 23.382 1.00 96.94 99 ARG A N 1
ATOM 804 C CA . ARG A 1 99 ? -12.153 -3.785 24.753 1.00 96.94 99 ARG A CA 1
ATOM 805 C C . ARG A 1 99 ? -12.575 -2.728 25.772 1.00 96.94 99 ARG A C 1
ATOM 807 O O . ARG A 1 99 ? -13.071 -3.072 26.845 1.00 96.94 99 ARG A O 1
ATOM 814 N N . THR A 1 100 ? -12.389 -1.452 25.451 1.00 97.00 100 THR A N 1
ATOM 815 C CA . THR A 1 100 ? -12.784 -0.337 26.320 1.00 97.00 100 THR A CA 1
ATOM 816 C C . THR A 1 100 ? -14.301 -0.268 26.475 1.00 97.00 100 THR A C 1
ATOM 818 O O . THR A 1 100 ? -14.788 -0.128 27.597 1.00 97.00 100 THR A O 1
ATOM 821 N N . ILE A 1 101 ? -15.052 -0.435 25.385 1.00 97.19 101 ILE A N 1
ATOM 822 C CA . ILE A 1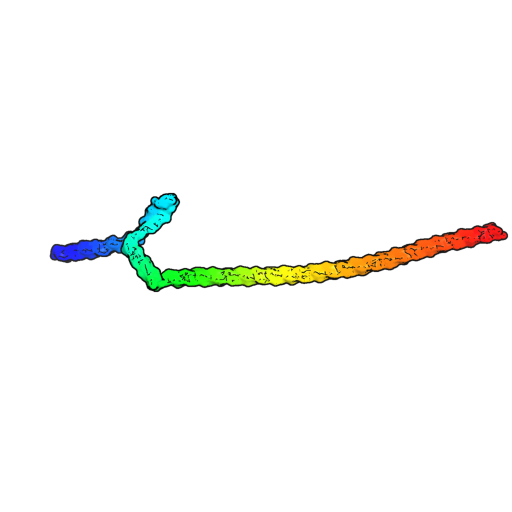 101 ? -16.517 -0.482 25.393 1.00 97.19 101 ILE A CA 1
ATOM 823 C C . ILE A 1 101 ? -16.998 -1.625 26.289 1.00 97.19 101 ILE A C 1
ATOM 825 O O . ILE A 1 101 ? -17.783 -1.377 27.203 1.00 97.19 101 ILE A O 1
ATOM 829 N N . MET A 1 102 ? -16.460 -2.839 26.129 1.00 97.50 102 MET A N 1
ATOM 830 C CA . MET A 1 102 ? -16.825 -3.973 26.987 1.00 97.50 102 MET A CA 1
ATOM 831 C C . MET A 1 102 ? -16.581 -3.687 28.476 1.00 97.50 102 MET A C 1
ATOM 833 O O . MET A 1 102 ? -17.429 -3.983 29.322 1.00 97.50 102 MET A O 1
ATOM 837 N N . LEU A 1 103 ? -15.435 -3.090 28.819 1.00 97.12 103 LEU A N 1
ATOM 838 C CA . LEU A 1 103 ? -15.116 -2.732 30.205 1.00 97.12 103 LEU A CA 1
ATOM 839 C C . LEU A 1 103 ? -16.073 -1.666 30.756 1.00 97.12 103 LEU A C 1
ATOM 841 O O . LEU A 1 103 ? -16.509 -1.751 31.910 1.00 97.12 103 LEU A O 1
ATOM 845 N N . LEU A 1 104 ? -16.426 -0.669 29.941 1.00 97.06 104 LEU A N 1
ATOM 846 C CA . LEU A 1 104 ? -17.381 0.371 30.315 1.00 97.06 104 LEU A CA 1
ATOM 847 C C . LEU A 1 104 ? -18.775 -0.212 30.536 1.00 97.06 104 LEU A C 1
ATOM 849 O O . LEU A 1 104 ? -19.378 0.077 31.573 1.00 97.06 104 LEU A O 1
ATOM 853 N N . GLU A 1 105 ? -19.250 -1.076 29.640 1.00 97.56 105 GLU A N 1
ATOM 854 C CA . GLU A 1 105 ? -20.521 -1.790 29.778 1.00 97.56 105 GLU A CA 1
ATOM 855 C C . GLU A 1 105 ? -20.571 -2.626 31.056 1.00 97.56 105 GLU A C 1
ATOM 857 O O . GLU A 1 105 ? -21.565 -2.605 31.790 1.00 97.56 105 GLU A O 1
ATOM 862 N N . GLU A 1 106 ? -19.490 -3.340 31.373 1.00 96.94 106 GLU A N 1
ATOM 863 C CA . GLU A 1 106 ? -19.415 -4.100 32.613 1.00 96.94 106 GLU A CA 1
ATOM 864 C C . GLU A 1 106 ? -19.465 -3.172 33.837 1.00 96.94 106 GLU A C 1
ATOM 866 O O . GLU A 1 106 ? -20.190 -3.437 34.805 1.00 96.94 106 GLU A O 1
ATOM 871 N N . SER A 1 107 ? -18.757 -2.039 33.790 1.00 96.69 107 SER A N 1
ATOM 872 C CA . SER A 1 107 ? -18.792 -1.037 34.857 1.00 96.69 107 SER A CA 1
ATOM 873 C C . SER A 1 107 ? -20.199 -0.457 35.052 1.00 96.69 107 SER A C 1
ATOM 875 O O . SER A 1 107 ? -20.643 -0.305 36.196 1.00 96.69 107 SER A O 1
ATOM 877 N N . ILE A 1 108 ? -20.926 -0.199 33.959 1.00 96.88 108 ILE A N 1
ATOM 878 C CA . ILE A 1 108 ? -22.302 0.304 33.969 1.00 96.88 108 ILE A CA 1
ATOM 879 C C . ILE A 1 108 ? -23.209 -0.739 34.615 1.00 96.88 108 ILE A C 1
ATOM 881 O O . ILE A 1 108 ? -23.877 -0.425 35.600 1.00 96.88 108 ILE A O 1
ATOM 885 N N . LYS A 1 109 ? -23.142 -2.005 34.182 1.00 96.81 109 LYS A N 1
ATOM 886 C CA . LYS A 1 109 ? -23.906 -3.111 34.788 1.00 96.81 109 LYS A CA 1
ATOM 887 C C . LYS A 1 109 ? -23.641 -3.234 36.291 1.00 96.81 109 LYS A C 1
ATOM 889 O O . LYS A 1 109 ? -24.568 -3.427 37.083 1.00 96.81 109 LYS A O 1
ATOM 894 N N . ARG A 1 110 ? -22.381 -3.105 36.728 1.00 96.19 110 ARG A N 1
ATOM 895 C CA . ARG A 1 110 ? -22.021 -3.121 38.159 1.00 96.19 110 ARG A CA 1
ATOM 896 C C . ARG A 1 110 ? -22.610 -1.915 38.903 1.00 96.19 110 ARG A C 1
ATOM 898 O O . ARG A 1 110 ? -23.153 -2.090 39.997 1.00 96.19 110 ARG A O 1
ATOM 905 N N . LYS A 1 111 ? -22.534 -0.706 38.335 1.00 95.94 111 LYS A N 1
ATOM 906 C CA . LYS A 1 111 ? -23.109 0.516 38.925 1.00 95.94 111 LYS A CA 1
ATOM 907 C C . LYS A 1 111 ? -24.632 0.440 39.017 1.00 95.94 111 LYS A C 1
ATOM 909 O O . LYS A 1 111 ? -25.176 0.730 40.078 1.00 95.94 111 LYS A O 1
ATOM 914 N N . GLU A 1 112 ? -25.316 -0.035 37.983 1.00 96.38 112 GLU A N 1
ATOM 915 C CA . GLU A 1 112 ? -26.766 -0.243 38.002 1.00 96.38 112 GLU A CA 1
ATOM 916 C C . GLU A 1 112 ? -27.192 -1.219 39.099 1.00 96.38 112 GLU A C 1
ATOM 918 O O . GLU A 1 112 ? -28.132 -0.939 39.846 1.00 96.38 112 GLU A O 1
ATOM 923 N N . LYS A 1 113 ? -26.471 -2.339 39.265 1.00 95.75 113 LYS A N 1
ATOM 924 C CA . LYS A 1 113 ? -26.714 -3.277 40.374 1.00 95.75 113 LYS A CA 1
ATOM 925 C C . LYS A 1 113 ? -26.553 -2.593 41.735 1.00 95.75 113 LYS A C 1
ATOM 927 O O . LYS A 1 113 ? -27.397 -2.791 42.610 1.00 95.75 113 LYS A O 1
ATOM 932 N N . LYS A 1 114 ? -25.512 -1.770 41.924 1.00 95.19 114 LYS A N 1
ATOM 933 C CA . LYS A 1 114 ? -25.318 -0.993 43.164 1.00 95.19 114 LYS A CA 1
ATOM 934 C C . LYS A 1 114 ? -26.460 0.002 43.398 1.00 95.19 114 LYS A C 1
ATOM 936 O O . LYS A 1 114 ? -26.973 0.071 44.512 1.00 95.19 114 LYS A O 1
ATOM 941 N N . ILE A 1 115 ? -26.903 0.713 42.361 1.00 95.19 115 ILE A N 1
ATOM 942 C CA . ILE A 1 115 ? -28.024 1.661 42.441 1.00 95.19 115 ILE A CA 1
ATOM 943 C C . ILE A 1 115 ? -29.321 0.934 42.811 1.00 95.19 115 ILE A C 1
ATOM 945 O O . ILE A 1 115 ? -30.017 1.374 43.724 1.00 95.19 115 ILE A O 1
ATOM 949 N N . LYS A 1 116 ? -29.632 -0.200 42.167 1.00 95.00 116 LYS A N 1
ATOM 950 C CA . LYS A 1 116 ? -30.816 -1.015 42.494 1.00 95.00 116 LYS A CA 1
ATOM 951 C C . LYS A 1 116 ? -30.796 -1.477 43.954 1.00 95.00 116 LYS A C 1
ATOM 953 O O . LYS A 1 116 ? -31.790 -1.303 44.653 1.00 95.00 116 LYS A O 1
ATOM 958 N N . ARG A 1 117 ? -29.655 -1.985 44.441 1.00 93.56 117 ARG A N 1
ATOM 959 C CA . ARG A 1 117 ? -29.482 -2.378 45.853 1.00 93.56 117 ARG A CA 1
ATOM 960 C C . ARG A 1 117 ? -29.666 -1.199 46.809 1.00 93.56 117 ARG A C 1
ATOM 962 O O . ARG A 1 117 ? -30.371 -1.334 47.801 1.00 93.56 117 ARG A O 1
ATOM 969 N N . SER A 1 118 ? -29.081 -0.041 46.501 1.00 93.62 118 SER A N 1
ATOM 970 C CA . SER A 1 118 ? -29.228 1.166 47.324 1.00 93.62 118 SER A CA 1
ATOM 971 C C . SER A 1 118 ? -30.679 1.653 47.379 1.00 93.62 118 SER A C 1
ATOM 973 O O . SER A 1 118 ? -31.170 1.967 48.460 1.00 93.62 118 SER A O 1
ATOM 975 N N . LYS A 1 119 ? -31.397 1.656 46.245 1.00 94.56 119 LYS A N 1
ATOM 976 C CA . LYS A 1 119 ? -32.830 1.990 46.200 1.00 94.56 119 LYS A CA 1
ATOM 977 C C . LYS A 1 119 ? -33.653 1.040 47.073 1.00 94.56 119 LYS A C 1
ATOM 979 O O . LYS A 1 119 ? -34.455 1.512 47.869 1.00 94.56 119 LYS A O 1
ATOM 984 N N . LEU A 1 120 ? -33.412 -0.269 46.973 1.00 94.31 120 LEU A N 1
ATOM 985 C CA . LEU A 1 120 ? -34.106 -1.272 47.786 1.00 94.31 120 LEU A CA 1
ATOM 986 C C . LEU A 1 120 ? -33.829 -1.070 49.281 1.00 94.31 120 LEU A C 1
ATOM 988 O O . LEU A 1 120 ? -34.761 -1.065 50.077 1.00 94.31 120 LEU A O 1
ATOM 992 N N . HIS A 1 121 ? -32.572 -0.819 49.655 1.00 93.00 121 HIS A N 1
ATOM 993 C CA . HIS A 1 121 ? -32.212 -0.541 51.045 1.00 93.00 121 HIS A CA 1
ATOM 994 C C . HIS A 1 121 ? -32.907 0.718 51.587 1.00 93.00 121 HIS A C 1
ATOM 996 O O . HIS A 1 121 ? -33.448 0.684 52.687 1.00 93.00 121 HIS A O 1
ATOM 1002 N N . LYS A 1 122 ? -32.976 1.805 50.804 1.00 93.31 122 LYS A N 1
ATOM 1003 C CA . LYS A 1 122 ? -33.715 3.021 51.189 1.00 93.31 122 LYS A CA 1
ATOM 1004 C C . LYS A 1 122 ? -35.211 2.759 51.386 1.00 93.31 122 LYS A C 1
ATOM 1006 O O . LYS A 1 122 ? -35.783 3.267 52.344 1.00 93.31 122 LYS A O 1
ATOM 1011 N N . ILE A 1 123 ? -35.829 1.957 50.514 1.00 93.06 123 ILE A N 1
ATOM 1012 C CA . ILE A 1 123 ? -37.239 1.560 50.651 1.00 93.06 123 ILE A CA 1
ATOM 1013 C C . ILE A 1 123 ? -37.440 0.748 51.936 1.00 93.06 123 ILE A C 1
ATOM 1015 O O . ILE A 1 123 ? -38.344 1.051 52.709 1.00 93.06 123 ILE A O 1
ATOM 1019 N N . LEU A 1 124 ? -36.575 -0.237 52.196 1.00 91.81 124 LEU A N 1
ATOM 1020 C CA . LEU A 1 124 ? -36.647 -1.074 53.395 1.00 91.81 124 LEU A CA 1
ATOM 1021 C C . LEU A 1 124 ? -36.529 -0.239 54.679 1.00 91.81 124 LEU A C 1
ATOM 1023 O O . LEU A 1 124 ? -37.329 -0.407 55.596 1.00 91.81 124 LEU A O 1
ATOM 1027 N N . LEU A 1 125 ? -35.567 0.689 54.721 1.00 92.31 125 LEU A N 1
ATOM 1028 C CA . LEU A 1 125 ? -35.409 1.614 55.841 1.00 92.31 125 LEU A CA 1
ATOM 1029 C C . LEU A 1 125 ? -36.665 2.472 56.030 1.00 92.31 125 LEU A C 1
ATOM 1031 O O . LEU A 1 125 ? -37.158 2.573 57.150 1.00 92.31 125 LEU A O 1
ATOM 1035 N N . GLY A 1 126 ? -37.234 3.014 54.948 1.00 91.69 126 GLY A N 1
ATOM 1036 C CA . GLY A 1 126 ? -38.488 3.769 55.003 1.00 91.69 126 GLY A CA 1
ATOM 1037 C C . GLY A 1 126 ? -39.644 2.962 55.604 1.00 91.69 126 GLY A C 1
ATOM 1038 O O . GLY A 1 126 ? -40.311 3.445 56.516 1.00 91.69 126 GLY A O 1
ATOM 1039 N N . ILE A 1 127 ? -39.832 1.712 55.164 1.00 91.94 127 ILE A N 1
ATOM 1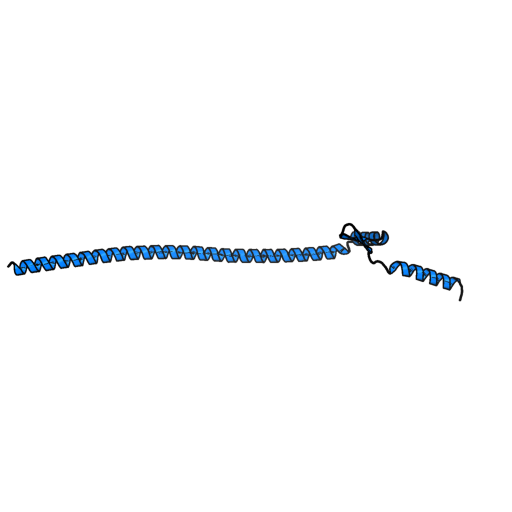040 C CA . ILE A 1 127 ? -40.866 0.811 55.704 1.00 91.94 127 ILE A CA 1
ATOM 1041 C C . ILE A 1 127 ? -40.626 0.533 57.194 1.00 91.94 127 ILE A C 1
ATOM 1043 O O . ILE A 1 127 ? -41.563 0.618 57.987 1.00 91.94 127 ILE A O 1
ATOM 1047 N N . SER A 1 128 ? -39.382 0.246 57.593 1.00 87.62 128 SER A N 1
ATOM 1048 C CA . SER A 1 128 ? -39.053 -0.011 59.003 1.00 87.62 128 SER A CA 1
ATOM 1049 C C . SER A 1 128 ? -39.330 1.194 59.905 1.00 87.62 128 SER A C 1
ATOM 1051 O O . SER A 1 128 ? -39.813 1.021 61.022 1.00 87.62 128 SER A O 1
ATOM 1053 N N . LEU A 1 129 ? -39.088 2.413 59.410 1.00 89.62 129 LEU A N 1
ATOM 1054 C CA . LEU A 1 129 ? -39.316 3.642 60.166 1.00 89.62 129 LEU A CA 1
ATOM 1055 C C . LEU A 1 129 ? -40.811 3.899 60.377 1.00 89.62 129 LEU A C 1
ATOM 1057 O O . LEU A 1 129 ? -41.227 4.240 61.482 1.00 89.62 129 LEU A O 1
ATOM 1061 N N . VAL A 1 130 ? -41.621 3.691 59.332 1.00 90.38 130 VAL A N 1
ATOM 1062 C CA . VAL A 1 130 ? -43.084 3.811 59.409 1.00 90.38 130 VAL A CA 1
ATOM 1063 C C . VAL A 1 130 ? -43.654 2.776 60.378 1.00 90.38 130 VAL A C 1
ATOM 1065 O O . VAL A 1 130 ? -44.436 3.138 61.253 1.00 90.38 130 VAL A O 1
ATOM 1068 N N . ALA A 1 131 ? -43.216 1.516 60.283 1.00 87.12 131 ALA A N 1
ATOM 1069 C CA . ALA A 1 131 ? -43.660 0.453 61.181 1.00 87.12 131 ALA A CA 1
ATOM 1070 C C . ALA A 1 131 ? -43.331 0.767 62.652 1.00 87.12 131 ALA A C 1
ATOM 1072 O O . ALA A 1 131 ? -44.213 0.684 63.507 1.00 87.12 131 ALA A O 1
ATOM 1073 N N . LEU A 1 132 ? -42.099 1.203 62.946 1.00 85.00 132 LEU A N 1
ATOM 1074 C CA . LEU A 1 132 ? -41.702 1.630 64.292 1.00 85.00 132 LEU A CA 1
ATOM 1075 C C . LEU A 1 132 ? -42.532 2.821 64.786 1.00 85.00 132 LEU A C 1
ATOM 1077 O O . LEU A 1 132 ? -43.010 2.794 65.918 1.00 85.00 132 LEU A O 1
ATOM 1081 N N . GLY A 1 133 ? -42.759 3.829 63.940 1.00 86.75 133 GLY A N 1
ATOM 1082 C CA . GLY A 1 133 ? -43.588 4.987 64.279 1.00 86.75 133 GLY A CA 1
ATOM 1083 C C . GLY A 1 133 ? -45.018 4.594 64.655 1.00 86.75 133 GLY A C 1
ATOM 1084 O O . GLY A 1 133 ? -45.525 5.033 65.685 1.00 86.75 133 GLY A O 1
ATOM 1085 N N . THR A 1 134 ? -45.647 3.702 63.884 1.00 84.88 134 THR A N 1
ATOM 1086 C CA . THR A 1 134 ? -46.995 3.202 64.203 1.00 84.88 134 THR A CA 1
ATOM 1087 C C . THR A 1 134 ? -47.041 2.398 65.503 1.00 84.88 134 THR A C 1
ATOM 1089 O O . THR A 1 134 ? -48.005 2.514 66.252 1.00 84.88 134 THR A O 1
ATOM 1092 N N . LEU A 1 135 ? -45.991 1.631 65.813 1.00 81.31 135 LEU A N 1
ATOM 1093 C CA . LEU A 1 135 ? -45.910 0.810 67.025 1.00 81.31 135 LEU A CA 1
ATOM 1094 C C . LEU A 1 135 ? -45.718 1.657 68.289 1.00 81.31 135 LEU A C 1
ATOM 1096 O O . LEU A 1 135 ? -46.246 1.309 69.339 1.00 81.31 135 LEU A O 1
ATOM 1100 N N . VAL A 1 136 ? -44.987 2.771 68.187 1.00 83.44 136 VAL A N 1
ATOM 1101 C CA . VAL A 1 136 ? -44.808 3.733 69.286 1.00 83.44 136 VAL A CA 1
ATOM 1102 C C . VAL A 1 136 ? -46.078 4.550 69.531 1.00 83.44 136 VAL A C 1
ATOM 1104 O O . VAL A 1 136 ? -46.394 4.817 70.680 1.00 83.44 136 VAL A O 1
ATOM 1107 N N . ILE A 1 137 ? -46.812 4.930 68.479 1.00 81.56 137 ILE A N 1
ATOM 1108 C CA . ILE A 1 137 ? -48.069 5.694 68.600 1.00 81.56 137 ILE A CA 1
ATOM 1109 C C . ILE A 1 137 ? -49.232 4.811 69.080 1.00 81.56 137 ILE A C 1
ATOM 1111 O O . ILE A 1 137 ? -50.138 5.293 69.750 1.00 81.56 137 ILE A O 1
ATOM 1115 N N . SER A 1 138 ? -49.230 3.523 68.725 1.00 73.31 138 SER A N 1
ATOM 1116 C CA . SER A 1 138 ? -50.279 2.566 69.101 1.00 73.31 138 SER A CA 1
ATOM 1117 C C . SER A 1 138 ? -50.117 1.983 70.515 1.00 73.31 138 SER A C 1
ATOM 1119 O O . SER A 1 138 ? -50.908 1.115 70.895 1.00 73.31 138 SER A O 1
ATOM 1121 N N . LYS A 1 139 ? -49.092 2.396 71.266 1.00 52.22 139 LYS A N 1
ATOM 1122 C CA . LYS A 1 139 ? -48.796 1.942 72.627 1.00 52.22 139 LYS A CA 1
ATOM 1123 C C . LYS A 1 139 ? -49.030 3.076 73.615 1.00 52.22 139 LYS A C 1
ATOM 1125 O O . LYS A 1 139 ? -49.521 2.767 74.720 1.00 52.22 139 LYS A O 1
#

pLDDT: mean 84.05, std 14.14, range [44.34, 98.0]

Sequence (139 aa):
MNRLVLLMILLMTSFISISQDLTPKIREIDEFSHYCFTIEQSREIAKLLELGKYNDSLVNSLSLNIKRFELVTRKKDSIISFQSDQLDNYSIQVTNNDRTIMLLEESIKRKEKKIKRSKLHKILLGISLVALGTLVISK